Protein AF-A0A3D0M2D2-F1 (afdb_monomer)

Mean predicted aligned error: 9.54 Å

Radius of gyration: 19.25 Å; Cα contacts (8 Å, |Δi|>4): 37; chains: 1; bounding box: 57×28×57 Å

Foldseek 3Di:
DPDVVNVLLVVLVVVVVVLLVQCLVCLVVVVPVSNVVSLVVLVDVVNVVSDVDNSVVSNVVSVVVSVVVVVVPVVPDDPPDDDDD

Solvent-accessible surface area (backbone atoms only — not comparable to full-atom values): 5068 Å² total; per-residue (Å²): 130,84,54,69,64,59,54,52,50,54,49,32,50,50,53,54,54,48,53,53,54,52,42,55,53,21,60,76,71,64,37,62,69,60,38,52,54,51,52,51,46,42,70,31,72,68,38,57,73,54,36,94,66,60,34,68,60,50,51,56,52,53,56,52,49,56,52,56,65,49,58,72,61,66,75,77,66,73,79,78,77,84,85,80,134

Secondary structure (DSSP, 8-state):
---HHHHHHHHHHHHHHHHHHHHHHHHHHT-HHHHHHHHHHHTSHHHHHH-SS-HHHHHHHHHHHHHHHHHHHHTT---------

pLDDT: mean 83.22, std 17.11, range [43.22, 96.44]

Nearest PDB structures (foldseek):
  8gr7-assembly2_B  TM=3.165E-01  e=4.749E+00  Taiwanofungus camphoratus

Structure (mmCIF, N/CA/C/O backbone):
data_AF-A0A3D0M2D2-F1
#
_entry.id   AF-A0A3D0M2D2-F1
#
loop_
_atom_site.group_PDB
_atom_site.id
_atom_site.type_symbol
_atom_site.label_atom_id
_atom_site.label_alt_id
_atom_site.label_comp_id
_atom_site.label_asym_id
_atom_site.label_entity_id
_atom_site.label_seq_id
_atom_site.pdbx_PDB_ins_code
_atom_site.Cartn_x
_atom_site.Cartn_y
_atom_site.Cartn_z
_atom_site.occupancy
_atom_site.B_iso_or_equiv
_atom_site.auth_seq_id
_atom_site.auth_comp_id
_atom_site.auth_asym_id
_atom_site.auth_atom_id
_atom_site.pdbx_PDB_model_num
ATOM 1 N N . MET A 1 1 ? 21.447 -21.690 -14.635 1.00 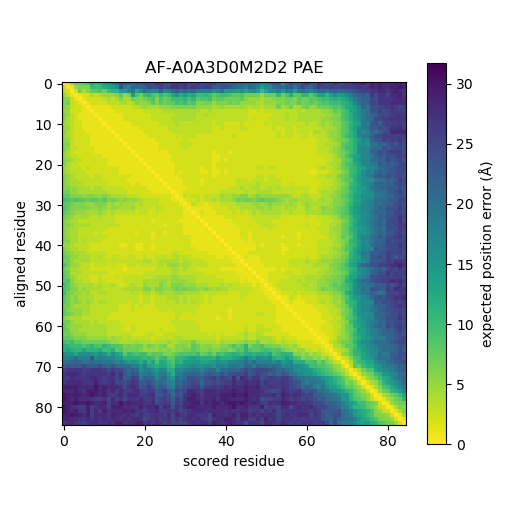60.59 1 MET A N 1
ATOM 2 C CA . MET A 1 1 ? 21.788 -20.263 -14.475 1.00 60.59 1 MET A CA 1
ATOM 3 C C . MET A 1 1 ? 20.486 -19.601 -14.078 1.00 60.59 1 MET A C 1
ATOM 5 O O . MET A 1 1 ? 19.517 -19.860 -14.771 1.00 60.59 1 MET A O 1
ATOM 9 N N . LYS A 1 2 ? 20.398 -18.941 -12.917 1.00 66.00 2 LYS A N 1
ATOM 10 C CA . LYS A 1 2 ? 19.162 -18.220 -12.588 1.00 66.00 2 LYS A CA 1
ATOM 11 C C . LYS A 1 2 ? 19.083 -17.021 -13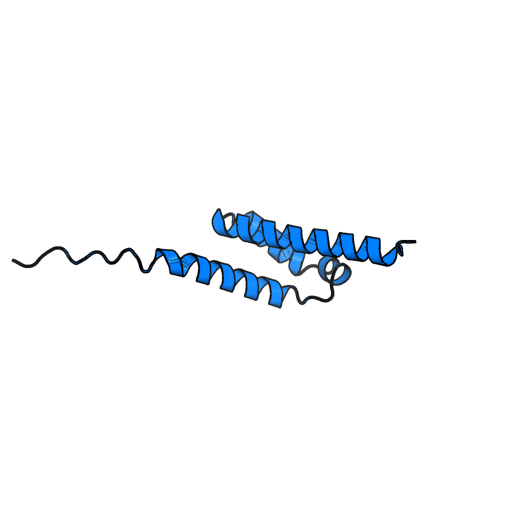.512 1.00 66.00 2 LYS A C 1
ATOM 13 O O . LYS A 1 2 ? 20.046 -16.255 -13.571 1.00 66.00 2 LYS A O 1
ATOM 18 N N . ASP A 1 3 ? 17.988 -16.917 -14.245 1.00 84.12 3 ASP A N 1
ATOM 19 C CA . ASP A 1 3 ? 17.767 -15.797 -15.141 1.00 84.12 3 ASP A CA 1
ATOM 20 C C . ASP A 1 3 ? 17.658 -14.519 -14.304 1.00 84.12 3 ASP A C 1
ATOM 22 O O . ASP A 1 3 ? 17.128 -14.516 -13.187 1.00 84.12 3 ASP A O 1
ATOM 26 N N . ILE A 1 4 ? 18.240 -13.429 -14.802 1.00 86.81 4 ILE A N 1
ATOM 27 C CA . ILE A 1 4 ? 18.279 -12.161 -14.065 1.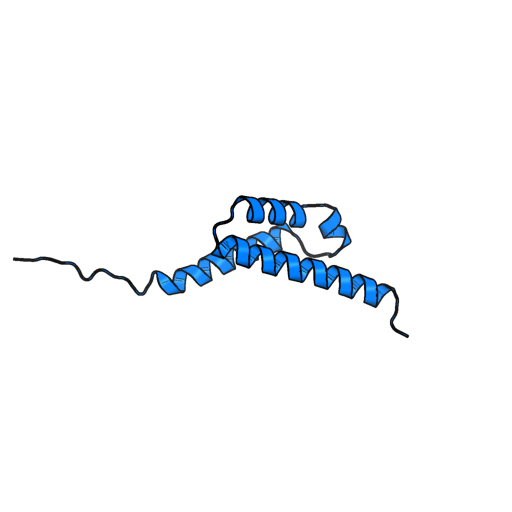00 86.81 4 ILE A CA 1
ATOM 28 C C . ILE A 1 4 ? 16.858 -11.641 -13.792 1.00 86.81 4 ILE A C 1
ATOM 30 O O . ILE A 1 4 ? 16.600 -11.064 -12.736 1.00 86.81 4 ILE A O 1
ATOM 34 N N . ASP A 1 5 ? 15.926 -11.963 -14.689 1.00 86.06 5 ASP A N 1
ATOM 35 C CA . ASP A 1 5 ? 14.502 -11.666 -14.574 1.00 86.06 5 ASP A CA 1
ATOM 36 C C . ASP A 1 5 ? 13.870 -12.379 -13.370 1.00 86.06 5 ASP A C 1
ATOM 38 O O . ASP A 1 5 ? 13.163 -11.744 -12.590 1.00 86.06 5 ASP A O 1
ATOM 42 N N . GLU A 1 6 ? 14.226 -13.646 -13.115 1.00 88.69 6 GLU A N 1
ATOM 43 C CA . GLU A 1 6 ? 13.782 -14.386 -11.922 1.00 88.69 6 GLU A CA 1
ATOM 44 C C . GLU A 1 6 ? 14.277 -13.700 -10.636 1.00 88.69 6 GLU A C 1
ATOM 46 O O . GLU A 1 6 ? 13.599 -13.683 -9.608 1.00 88.69 6 GLU A O 1
ATOM 51 N N . CYS A 1 7 ? 15.477 -13.112 -10.660 1.00 90.88 7 CYS A N 1
ATOM 52 C CA . CYS A 1 7 ? 16.025 -12.405 -9.502 1.00 90.88 7 CYS A CA 1
ATOM 53 C C . CYS A 1 7 ? 15.263 -11.102 -9.222 1.00 90.88 7 CYS A C 1
ATOM 55 O O . CYS A 1 7 ? 14.962 -10.811 -8.059 1.00 90.88 7 CYS A O 1
ATOM 57 N N . TYR A 1 8 ? 14.923 -10.341 -10.266 1.00 92.12 8 TYR A N 1
ATOM 58 C CA . TYR A 1 8 ? 14.125 -9.123 -10.135 1.00 92.12 8 TYR A CA 1
ATOM 59 C C . TYR A 1 8 ? 12.685 -9.418 -9.718 1.00 92.12 8 TYR A C 1
ATOM 61 O O . TYR A 1 8 ? 12.170 -8.747 -8.824 1.00 92.12 8 TYR A O 1
ATOM 69 N N . GLU A 1 9 ? 12.070 -10.457 -10.278 1.00 91.88 9 GLU A N 1
ATOM 70 C CA . GLU A 1 9 ? 10.728 -10.897 -9.897 1.00 91.88 9 GLU A CA 1
ATOM 71 C C . GLU A 1 9 ? 10.684 -11.316 -8.420 1.00 91.88 9 GLU A C 1
ATOM 73 O O . GLU A 1 9 ? 9.833 -10.860 -7.652 1.00 91.88 9 GLU A O 1
ATOM 78 N N . ASN A 1 10 ? 11.656 -12.117 -7.972 1.00 93.81 10 ASN A N 1
ATOM 79 C CA . ASN A 1 10 ? 11.767 -12.518 -6.569 1.00 93.81 10 ASN A CA 1
ATOM 80 C C . ASN A 1 10 ? 11.928 -11.313 -5.633 1.00 93.81 10 ASN A C 1
ATOM 82 O O . ASN A 1 10 ? 11.328 -11.277 -4.554 1.00 93.81 10 ASN A O 1
ATOM 86 N N . LEU A 1 11 ? 12.719 -10.316 -6.036 1.00 94.00 11 LEU A N 1
ATOM 87 C CA . LEU A 1 11 ? 12.895 -9.088 -5.268 1.00 94.00 11 LEU A CA 1
ATOM 88 C C . LEU A 1 11 ? 11.598 -8.274 -5.201 1.00 94.00 11 LEU A C 1
ATOM 90 O O . LEU A 1 11 ? 11.202 -7.848 -4.113 1.00 94.00 11 LEU A O 1
ATOM 94 N N . ALA A 1 12 ? 10.921 -8.084 -6.332 1.00 94.00 12 ALA A N 1
ATOM 95 C CA . ALA A 1 12 ? 9.656 -7.363 -6.399 1.00 94.00 12 ALA A CA 1
ATOM 96 C C . ALA A 1 12 ? 8.595 -8.030 -5.511 1.00 94.00 12 ALA A C 1
ATOM 98 O O . ALA A 1 12 ? 8.006 -7.383 -4.639 1.00 94.00 12 ALA A O 1
ATOM 99 N N . ASN A 1 13 ? 8.462 -9.353 -5.617 1.00 93.50 13 ASN A N 1
ATOM 100 C CA . ASN A 1 13 ? 7.593 -10.156 -4.764 1.00 93.50 13 ASN A CA 1
ATOM 101 C C . ASN 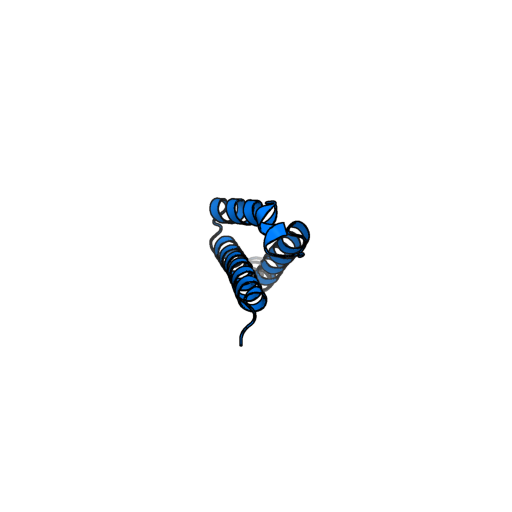A 1 13 ? 7.942 -9.998 -3.277 1.00 93.50 13 ASN A C 1
ATOM 103 O O . ASN A 1 13 ? 7.052 -9.809 -2.443 1.00 93.50 13 ASN A O 1
ATOM 107 N N . ALA A 1 14 ? 9.230 -10.013 -2.918 1.00 96.31 14 ALA A N 1
ATOM 108 C CA . ALA A 1 14 ? 9.666 -9.826 -1.537 1.00 96.31 14 ALA A CA 1
ATOM 109 C C . ALA A 1 14 ? 9.281 -8.444 -0.978 1.00 96.31 14 ALA A C 1
ATOM 111 O O . ALA A 1 14 ? 8.826 -8.351 0.170 1.00 96.31 14 ALA A O 1
ATOM 112 N N . ILE A 1 15 ? 9.407 -7.383 -1.783 1.00 95.31 15 ILE A N 1
ATOM 113 C CA . ILE A 1 15 ? 9.001 -6.019 -1.412 1.00 95.31 15 ILE A CA 1
ATOM 114 C C . ILE A 1 15 ? 7.490 -5.968 -1.158 1.00 95.31 15 ILE A C 1
ATOM 116 O O . ILE A 1 15 ? 7.057 -5.483 -0.107 1.00 95.31 15 ILE A O 1
ATOM 120 N N . VAL A 1 16 ? 6.684 -6.520 -2.071 1.00 94.19 16 VAL A N 1
ATOM 121 C CA . VAL A 1 16 ? 5.217 -6.545 -1.951 1.00 94.19 16 VAL A CA 1
ATOM 122 C C . VAL A 1 16 ? 4.781 -7.328 -0.710 1.00 94.19 16 VAL A C 1
ATOM 124 O O . VAL A 1 16 ? 4.006 -6.825 0.110 1.00 94.19 16 VAL A O 1
ATOM 127 N N . VAL A 1 17 ? 5.332 -8.529 -0.500 1.00 95.31 17 VAL A N 1
ATOM 128 C CA . VAL A 1 17 ? 5.046 -9.359 0.682 1.00 95.31 17 VAL A CA 1
ATOM 129 C C . VAL A 1 17 ? 5.412 -8.626 1.971 1.00 95.31 17 VAL A C 1
ATOM 131 O O . VAL A 1 17 ? 4.679 -8.711 2.965 1.00 95.31 17 VAL A O 1
ATOM 134 N N . ARG A 1 18 ? 6.528 -7.888 1.985 1.00 96.44 18 ARG A N 1
ATOM 135 C CA . ARG A 1 18 ? 6.925 -7.109 3.159 1.00 96.44 18 ARG A CA 1
ATOM 136 C C . ARG A 1 18 ? 5.951 -5.966 3.440 1.00 96.44 18 ARG A C 1
ATOM 138 O O . ARG A 1 18 ? 5.531 -5.825 4.588 1.00 96.44 18 ARG A O 1
ATOM 145 N N . ALA A 1 19 ? 5.542 -5.214 2.421 1.00 95.88 19 ALA A N 1
ATOM 146 C CA . ALA A 1 19 ? 4.577 -4.124 2.565 1.00 95.88 19 ALA A CA 1
ATOM 147 C C . ALA A 1 19 ? 3.232 -4.612 3.135 1.00 95.88 19 ALA A C 1
ATOM 149 O O . ALA A 1 19 ? 2.662 -3.979 4.025 1.00 95.88 19 ALA A O 1
ATOM 150 N N . VAL A 1 20 ? 2.759 -5.784 2.698 1.00 95.19 20 VAL A N 1
ATOM 151 C CA . VAL A 1 20 ? 1.543 -6.419 3.235 1.00 95.19 20 VAL A CA 1
ATOM 152 C C . VAL A 1 20 ? 1.690 -6.776 4.719 1.00 95.19 20 VAL A C 1
ATOM 154 O O . VAL A 1 20 ? 0.786 -6.512 5.518 1.00 95.19 20 VAL A O 1
ATOM 157 N N . LYS A 1 21 ? 2.829 -7.352 5.122 1.00 94.69 21 LYS A N 1
ATOM 158 C CA . LYS A 1 21 ? 3.102 -7.669 6.537 1.00 94.69 21 LYS A CA 1
ATOM 159 C C . LYS A 1 21 ? 3.117 -6.407 7.400 1.00 94.69 21 LYS A C 1
ATOM 161 O O . LYS A 1 21 ? 2.494 -6.391 8.464 1.00 94.69 21 LYS A O 1
ATOM 166 N N . ASP A 1 22 ? 3.766 -5.352 6.918 1.00 94.88 22 ASP A N 1
ATOM 167 C CA . ASP A 1 22 ? 3.832 -4.070 7.614 1.00 94.88 22 ASP A CA 1
ATOM 168 C C . ASP A 1 22 ? 2.441 -3.410 7.710 1.00 94.88 22 ASP A C 1
ATOM 170 O O . ASP A 1 22 ? 2.119 -2.825 8.745 1.00 94.88 22 ASP A O 1
ATOM 174 N N . TYR A 1 23 ? 1.572 -3.571 6.701 1.00 94.81 23 TYR A N 1
ATOM 175 C CA . TYR A 1 23 ? 0.185 -3.089 6.747 1.00 94.81 23 TYR A CA 1
ATOM 176 C C . TYR A 1 23 ? -0.618 -3.758 7.864 1.00 94.81 23 TYR A C 1
ATOM 178 O O . TYR A 1 23 ? -1.267 -3.085 8.666 1.00 94.81 23 TYR A O 1
ATOM 186 N N . ARG A 1 24 ? -0.538 -5.092 7.954 1.00 92.25 24 ARG A N 1
ATOM 187 C CA . ARG A 1 24 ? -1.210 -5.871 9.005 1.00 92.25 24 ARG A CA 1
ATOM 188 C C . ARG A 1 24 ? -0.719 -5.473 10.397 1.00 92.25 24 ARG A C 1
ATOM 190 O O . ARG A 1 24 ? -1.525 -5.292 11.306 1.00 92.25 24 ARG A O 1
ATOM 197 N N . ALA A 1 25 ? 0.591 -5.291 10.570 1.00 92.44 25 ALA A N 1
ATOM 198 C CA . ALA A 1 25 ? 1.164 -4.831 11.835 1.00 92.44 25 ALA A CA 1
ATOM 199 C C . ALA A 1 25 ? 0.699 -3.408 12.201 1.00 92.44 25 ALA A C 1
ATOM 201 O O . ALA A 1 25 ? 0.331 -3.146 13.349 1.00 92.44 25 ALA A O 1
ATOM 202 N N . ALA A 1 26 ? 0.647 -2.500 11.223 1.00 93.56 26 ALA A N 1
ATOM 203 C CA . ALA A 1 26 ? 0.163 -1.139 11.424 1.00 93.56 26 ALA A CA 1
ATOM 204 C C . ALA A 1 26 ? -1.327 -1.101 11.805 1.00 93.56 26 ALA A C 1
ATOM 206 O O . ALA A 1 26 ? -1.714 -0.342 12.689 1.00 93.56 26 ALA A O 1
ATOM 207 N N . LYS A 1 27 ? -2.152 -1.968 11.202 1.00 90.00 27 LYS A N 1
ATOM 208 C CA . LYS A 1 27 ? -3.568 -2.138 11.566 1.00 90.00 27 LYS A CA 1
ATOM 209 C C . LYS A 1 27 ? -3.751 -2.629 12.998 1.00 90.00 27 LYS A C 1
ATOM 211 O O . LYS A 1 27 ? -4.557 -2.052 13.718 1.00 90.00 27 LYS A O 1
ATOM 216 N N . ARG A 1 28 ? -2.973 -3.624 13.436 1.00 88.19 28 ARG A N 1
ATOM 217 C CA . ARG A 1 28 ? -3.031 -4.138 14.820 1.00 88.19 28 ARG A CA 1
ATOM 218 C C . ARG A 1 28 ? -2.614 -3.103 15.862 1.00 88.19 28 ARG A C 1
ATOM 220 O O . ARG A 1 28 ? -3.163 -3.082 16.953 1.00 88.19 28 ARG A O 1
ATOM 227 N N . THR A 1 29 ? -1.647 -2.255 15.524 1.00 89.69 29 THR A N 1
ATOM 228 C CA . THR A 1 29 ? -1.133 -1.206 16.421 1.00 89.69 29 THR A CA 1
ATOM 229 C C . THR A 1 29 ? -1.915 0.107 16.334 1.00 89.69 29 THR A C 1
ATOM 231 O O . THR A 1 29 ? -1.627 1.030 17.088 1.00 89.69 29 THR A O 1
ATOM 234 N N . GLY A 1 30 ? -2.883 0.222 15.416 1.00 89.81 30 GLY A N 1
ATOM 235 C CA . GLY A 1 30 ? -3.634 1.460 15.188 1.00 89.81 30 GLY A CA 1
ATOM 236 C C . GLY A 1 30 ? -2.790 2.606 14.614 1.00 89.81 30 GLY A C 1
ATOM 237 O O . GLY A 1 30 ? -3.181 3.767 14.716 1.00 89.81 30 GLY A O 1
ATOM 238 N N . ASN A 1 31 ? -1.633 2.315 14.007 1.00 93.12 31 ASN A N 1
ATOM 239 C CA . ASN A 1 31 ? -0.734 3.336 13.471 1.00 93.12 31 ASN A CA 1
ATOM 240 C C . ASN A 1 31 ? -1.252 3.880 12.128 1.00 93.12 31 ASN A C 1
ATOM 242 O O . ASN A 1 31 ? -0.850 3.436 11.048 1.00 93.12 31 ASN A O 1
ATOM 246 N N . SER A 1 32 ? -2.154 4.860 12.205 1.00 91.44 32 SER A N 1
ATOM 247 C CA . SER A 1 32 ? -2.801 5.502 11.054 1.00 91.44 32 SER A CA 1
ATOM 248 C C . SER A 1 32 ? -1.808 6.102 10.052 1.00 91.44 32 SER A C 1
ATOM 250 O O . SER A 1 32 ? -2.006 5.962 8.845 1.00 91.44 32 SER A O 1
ATOM 252 N N . GLY A 1 33 ? -0.706 6.695 10.525 1.00 94.12 33 GLY A N 1
ATOM 253 C CA . GLY A 1 33 ? 0.339 7.259 9.665 1.00 94.12 33 GLY A CA 1
ATOM 254 C C . GLY A 1 33 ? 1.040 6.193 8.821 1.00 94.12 33 GLY A C 1
ATOM 255 O O . GLY A 1 33 ? 1.179 6.342 7.607 1.00 94.12 33 GLY A O 1
ATOM 256 N N . LYS A 1 34 ? 1.418 5.066 9.437 1.00 93.88 34 LYS A N 1
ATOM 257 C CA . LYS A 1 34 ? 2.035 3.932 8.730 1.00 93.88 34 LYS A CA 1
ATOM 258 C C . LYS A 1 34 ? 1.053 3.297 7.736 1.00 93.88 34 LYS A C 1
ATOM 260 O O . LYS A 1 34 ? 1.444 3.003 6.609 1.00 93.88 34 LYS A O 1
ATOM 265 N N . ILE A 1 35 ? -0.220 3.151 8.118 1.00 94.19 35 ILE A N 1
ATOM 266 C CA . ILE A 1 35 ? -1.293 2.668 7.230 1.00 94.19 35 ILE A CA 1
ATOM 267 C C . ILE A 1 35 ? -1.413 3.569 5.995 1.00 94.19 35 ILE A C 1
ATOM 269 O O . ILE A 1 35 ? -1.419 3.065 4.873 1.00 94.19 35 ILE A O 1
ATOM 273 N N . ALA A 1 36 ? -1.483 4.890 6.179 1.00 95.00 36 ALA A N 1
ATOM 274 C CA . ALA A 1 36 ? -1.618 5.845 5.080 1.00 95.00 36 ALA A CA 1
ATOM 275 C C . ALA A 1 36 ? -0.422 5.793 4.117 1.00 95.00 36 ALA A C 1
ATOM 277 O O . ALA A 1 36 ? -0.615 5.731 2.902 1.00 95.00 36 ALA A O 1
ATOM 278 N N . SER A 1 37 ? 0.802 5.736 4.650 1.00 95.69 37 SER A N 1
ATOM 279 C CA . SER A 1 37 ? 2.019 5.615 3.840 1.00 95.69 37 SER A CA 1
ATOM 280 C C . SER A 1 37 ? 2.042 4.332 3.008 1.00 95.69 37 SER A C 1
ATOM 282 O O . SER A 1 37 ? 2.383 4.375 1.828 1.00 95.69 37 SER A O 1
ATOM 284 N N . ILE A 1 38 ? 1.621 3.199 3.579 1.00 95.50 38 ILE A N 1
ATOM 285 C CA . ILE A 1 38 ? 1.578 1.922 2.852 1.00 95.50 38 ILE A CA 1
ATOM 286 C C . ILE A 1 38 ? 0.463 1.918 1.793 1.00 95.50 38 ILE A C 1
ATOM 288 O O . ILE A 1 38 ? 0.675 1.436 0.684 1.00 95.50 38 ILE A O 1
ATOM 292 N N . ARG A 1 39 ? -0.702 2.522 2.067 1.00 95.69 39 ARG A N 1
ATOM 293 C CA . ARG A 1 39 ? -1.756 2.697 1.045 1.00 95.69 39 ARG A CA 1
ATOM 294 C C . ARG A 1 39 ? -1.285 3.573 -0.110 1.00 95.69 39 ARG A C 1
ATOM 296 O O . ARG A 1 39 ? -1.608 3.286 -1.256 1.00 95.69 39 ARG A O 1
ATOM 303 N N . ARG A 1 40 ? -0.521 4.630 0.180 1.00 96.44 40 ARG A N 1
ATOM 304 C CA . ARG A 1 40 ? 0.086 5.476 -0.855 1.00 96.44 40 ARG A CA 1
ATOM 305 C C . ARG A 1 40 ? 1.081 4.686 -1.702 1.00 96.44 40 ARG A C 1
ATOM 307 O O . ARG A 1 40 ? 1.081 4.865 -2.911 1.00 96.44 40 ARG A O 1
ATOM 314 N N . PHE A 1 41 ? 1.871 3.804 -1.088 1.00 95.94 41 PHE A N 1
ATOM 315 C CA . PHE A 1 41 ? 2.751 2.891 -1.818 1.00 95.94 41 PHE A CA 1
ATOM 316 C C . PHE A 1 41 ? 1.958 1.983 -2.767 1.00 95.94 41 PHE A C 1
ATOM 318 O O . PHE A 1 41 ? 2.248 1.982 -3.957 1.00 95.94 41 PHE A O 1
ATOM 325 N N . PHE A 1 42 ? 0.907 1.304 -2.298 1.00 95.50 42 PHE A N 1
ATOM 326 C CA . PHE A 1 42 ? 0.081 0.446 -3.162 1.00 95.50 42 PHE A CA 1
ATOM 327 C C . PHE A 1 42 ? -0.628 1.195 -4.303 1.00 95.50 42 PHE A C 1
ATOM 329 O O . PHE A 1 42 ? -0.957 0.590 -5.311 1.00 95.50 42 PHE A O 1
ATOM 336 N N . ARG A 1 43 ? -0.861 2.505 -4.165 1.00 95.50 43 ARG A N 1
ATOM 337 C CA . ARG A 1 43 ? -1.456 3.363 -5.208 1.00 95.50 43 ARG A CA 1
ATOM 338 C C . ARG A 1 43 ? -0.428 4.035 -6.117 1.00 95.50 43 ARG A C 1
ATOM 340 O O . ARG A 1 43 ? -0.809 4.834 -6.964 1.00 95.50 43 ARG A O 1
ATOM 347 N N . SER A 1 44 ? 0.861 3.821 -5.871 1.00 95.44 44 SER A N 1
ATOM 348 C CA . SER A 1 44 ? 1.922 4.494 -6.615 1.00 95.44 44 SER A CA 1
ATOM 349 C C . SER A 1 44 ? 2.234 3.763 -7.913 1.00 95.44 44 SER A C 1
ATOM 351 O O . SER A 1 44 ? 2.181 2.536 -7.957 1.00 95.44 44 SER A O 1
ATOM 353 N N . ASP A 1 45 ? 2.664 4.504 -8.933 1.00 93.62 45 ASP A N 1
ATOM 354 C CA . ASP A 1 45 ? 3.110 3.918 -10.203 1.00 93.62 45 ASP A CA 1
ATOM 355 C C . ASP A 1 45 ? 4.260 2.926 -10.002 1.00 93.62 45 ASP A C 1
ATOM 357 O O . ASP A 1 45 ? 4.359 1.922 -10.698 1.00 93.62 45 ASP A O 1
ATOM 361 N N . TRP A 1 46 ? 5.094 3.159 -8.986 1.00 92.38 46 TRP A N 1
ATOM 362 C CA . TRP A 1 46 ? 6.172 2.246 -8.628 1.00 92.38 46 TRP A CA 1
ATOM 363 C C . TRP A 1 46 ? 5.672 0.859 -8.207 1.00 92.38 46 TRP A C 1
ATOM 365 O O . TRP A 1 46 ? 6.326 -0.136 -8.495 1.00 92.38 46 TRP A O 1
ATOM 375 N N . PHE A 1 47 ? 4.504 0.759 -7.569 1.00 94.31 47 PHE A N 1
ATOM 376 C CA . PHE A 1 47 ? 3.910 -0.539 -7.248 1.00 94.31 47 PHE A CA 1
ATOM 377 C C . PHE A 1 47 ? 3.487 -1.294 -8.513 1.00 94.31 47 PHE A C 1
ATOM 379 O O . PHE A 1 47 ? 3.782 -2.480 -8.617 1.00 94.31 47 PHE A O 1
ATOM 386 N N . ASN A 1 48 ? 2.918 -0.592 -9.497 1.00 92.31 48 ASN A N 1
ATOM 387 C CA . ASN A 1 48 ? 2.537 -1.175 -10.789 1.00 92.31 48 ASN A CA 1
ATOM 388 C C . ASN A 1 48 ? 3.753 -1.645 -11.607 1.00 92.31 48 ASN A C 1
ATOM 390 O O . ASN A 1 48 ? 3.634 -2.543 -12.428 1.00 92.31 48 ASN A O 1
ATOM 394 N N . VAL A 1 49 ? 4.933 -1.055 -11.383 1.00 92.56 49 VAL A N 1
ATOM 395 C CA . VAL A 1 49 ? 6.192 -1.530 -11.990 1.00 92.56 49 VAL A CA 1
ATOM 396 C C . VAL A 1 49 ? 6.679 -2.824 -11.334 1.00 92.56 49 VAL A C 1
ATOM 398 O O . VAL A 1 49 ? 7.302 -3.653 -11.989 1.00 92.56 49 VAL A O 1
ATOM 401 N N . LEU A 1 50 ? 6.422 -3.000 -10.036 1.00 91.06 50 LEU A N 1
ATOM 402 C CA . LEU A 1 50 ? 6.847 -4.186 -9.291 1.00 91.06 50 LEU A CA 1
ATOM 403 C C . LEU A 1 50 ? 5.894 -5.372 -9.474 1.00 91.06 50 LEU A C 1
ATOM 405 O O . LEU A 1 50 ? 6.307 -6.515 -9.291 1.00 91.06 50 LEU A O 1
ATOM 409 N N . THR A 1 51 ? 4.614 -5.126 -9.747 1.00 91.50 51 THR A N 1
ATOM 410 C CA . THR A 1 51 ? 3.602 -6.180 -9.837 1.00 91.50 51 THR A CA 1
ATOM 411 C C . THR A 1 51 ? 2.379 -5.734 -10.635 1.00 91.50 51 THR A C 1
ATOM 413 O O . THR A 1 51 ? 1.952 -4.589 -10.533 1.00 91.50 51 THR A O 1
ATOM 416 N N . ASP A 1 52 ? 1.751 -6.676 -11.342 1.00 90.12 52 ASP A N 1
ATOM 417 C CA . ASP A 1 52 ? 0.486 -6.463 -12.066 1.00 90.12 52 ASP A CA 1
ATOM 418 C C . ASP A 1 52 ? -0.761 -6.515 -11.158 1.00 90.12 52 ASP A C 1
ATOM 420 O O . ASP A 1 52 ? -1.904 -6.513 -11.623 1.00 90.12 52 ASP A O 1
ATOM 424 N N . ILE A 1 53 ? -0.576 -6.621 -9.840 1.00 91.50 53 ILE A N 1
ATOM 425 C CA . ILE A 1 53 ? -1.681 -6.658 -8.880 1.00 91.50 53 ILE A CA 1
ATOM 426 C C . ILE A 1 53 ? -2.326 -5.272 -8.778 1.00 91.50 53 ILE A C 1
ATOM 428 O O . ILE A 1 53 ? -1.650 -4.278 -8.540 1.00 91.50 53 ILE A O 1
ATOM 432 N N . ASP A 1 54 ? -3.660 -5.213 -8.819 1.00 92.25 54 ASP A N 1
ATOM 433 C CA . ASP A 1 54 ? -4.395 -3.987 -8.494 1.00 92.25 54 ASP A CA 1
ATOM 434 C C . ASP A 1 54 ? -4.221 -3.623 -7.004 1.00 92.25 54 ASP A C 1
ATOM 436 O O . ASP A 1 54 ? -4.704 -4.309 -6.090 1.00 92.25 54 ASP A O 1
ATOM 440 N N . GLY A 1 55 ? -3.531 -2.507 -6.756 1.00 92.38 55 GLY A N 1
ATOM 441 C CA . GLY A 1 55 ? -3.274 -1.983 -5.419 1.00 92.38 55 GLY A CA 1
ATOM 442 C C . GLY A 1 55 ? -4.537 -1.614 -4.633 1.00 92.38 55 GLY A C 1
ATOM 443 O O . GLY A 1 55 ? -4.578 -1.817 -3.416 1.00 92.38 55 GLY A O 1
ATOM 444 N N . GLU A 1 56 ? -5.603 -1.139 -5.286 1.00 94.19 56 GLU A N 1
ATOM 445 C CA . GLU A 1 56 ? -6.885 -0.865 -4.618 1.00 94.19 56 GLU A CA 1
ATOM 446 C C . GLU A 1 56 ? -7.577 -2.155 -4.191 1.00 94.19 56 GLU A C 1
ATOM 448 O O . GLU A 1 56 ? -8.114 -2.247 -3.079 1.00 94.19 56 GLU A O 1
ATOM 453 N N . TYR A 1 57 ? -7.533 -3.177 -5.045 1.00 93.69 57 TYR A N 1
ATOM 454 C CA . TYR A 1 57 ? -8.037 -4.499 -4.695 1.00 93.69 57 TYR A CA 1
ATOM 455 C C . TYR A 1 57 ? -7.290 -5.081 -3.485 1.00 93.69 57 TYR A C 1
ATOM 457 O O . TYR A 1 57 ? -7.925 -5.577 -2.545 1.00 93.69 57 TYR A O 1
ATOM 465 N N . LEU A 1 58 ? -5.958 -4.953 -3.452 1.00 93.69 58 LEU A N 1
ATOM 466 C CA . L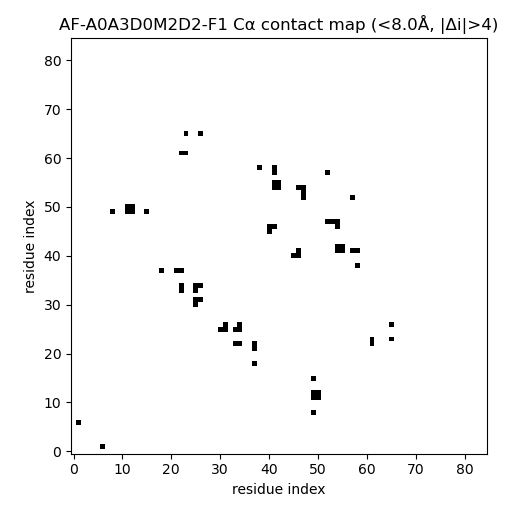EU A 1 58 ? -5.133 -5.412 -2.333 1.00 93.69 58 LEU A CA 1
ATOM 467 C C . LEU A 1 58 ? -5.498 -4.702 -1.021 1.00 93.69 58 LEU A C 1
ATOM 469 O O . LEU A 1 58 ? -5.709 -5.365 -0.004 1.00 93.69 58 LEU A O 1
ATOM 473 N N . ILE A 1 59 ? -5.651 -3.374 -1.043 1.00 94.12 59 ILE A N 1
ATOM 474 C CA . ILE A 1 59 ? -6.070 -2.590 0.130 1.00 94.12 59 ILE A CA 1
ATOM 475 C C . ILE A 1 59 ? -7.429 -3.070 0.653 1.00 94.12 59 ILE A C 1
ATOM 477 O O . ILE A 1 59 ? -7.565 -3.342 1.847 1.00 94.12 59 ILE A O 1
ATOM 481 N N . ARG A 1 60 ? -8.430 -3.218 -0.227 1.00 94.69 60 ARG A N 1
ATOM 482 C CA . ARG A 1 60 ? -9.780 -3.670 0.160 1.00 94.69 60 ARG A CA 1
ATOM 483 C C . ARG A 1 60 ? -9.757 -5.055 0.795 1.00 94.69 60 ARG A C 1
ATOM 485 O O . ARG A 1 60 ? -10.496 -5.308 1.745 1.00 94.69 60 ARG A O 1
ATOM 492 N N . LYS A 1 61 ? -8.924 -5.958 0.274 1.00 93.06 61 LYS A N 1
ATOM 493 C CA . 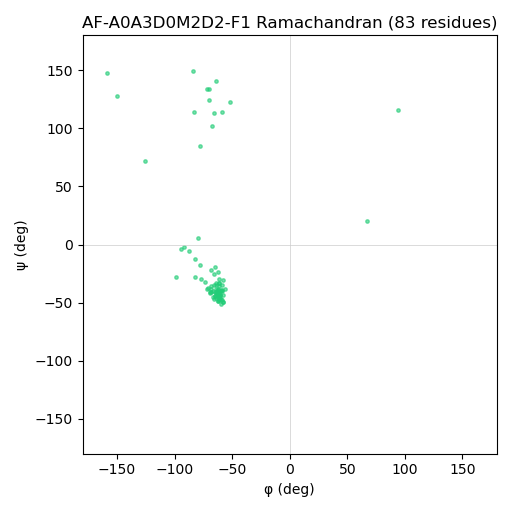LYS A 1 61 ? -8.759 -7.306 0.827 1.00 93.06 61 LYS A CA 1
ATOM 494 C C . LYS A 1 61 ? -8.151 -7.262 2.231 1.00 93.06 61 LYS A C 1
ATOM 496 O O . LYS A 1 61 ? -8.661 -7.936 3.121 1.00 93.06 61 LYS A O 1
ATOM 501 N N . LEU A 1 62 ? -7.121 -6.440 2.439 1.00 91.44 62 LEU A N 1
ATOM 502 C CA . LEU A 1 62 ? -6.462 -6.285 3.740 1.00 91.44 62 LEU A CA 1
ATOM 503 C C . LEU A 1 62 ? -7.355 -5.603 4.784 1.00 91.44 62 LEU A C 1
ATOM 505 O O . LEU A 1 62 ? -7.309 -5.965 5.958 1.00 91.44 62 LEU A O 1
ATOM 509 N N . ASP A 1 63 ? -8.177 -4.635 4.374 1.00 90.38 63 ASP A N 1
ATOM 510 C CA . ASP A 1 63 ? -9.148 -3.994 5.266 1.00 90.38 63 ASP A CA 1
ATOM 511 C C . ASP A 1 63 ? -10.210 -5.002 5.741 1.00 90.38 63 ASP A C 1
ATOM 513 O O . ASP A 1 63 ? -10.455 -5.107 6.943 1.00 90.38 63 ASP A O 1
ATOM 517 N N . LYS A 1 64 ? -10.747 -5.829 4.832 1.00 89.94 64 LYS A N 1
ATOM 518 C CA . LYS A 1 64 ? -11.678 -6.917 5.184 1.00 89.94 64 LYS A CA 1
ATOM 519 C C . LYS A 1 64 ? -11.045 -7.971 6.097 1.00 89.94 64 LYS A C 1
ATOM 521 O O . LYS A 1 64 ? -11.712 -8.485 6.989 1.00 89.94 64 LYS A O 1
ATOM 526 N N . GLU A 1 65 ? -9.776 -8.313 5.877 1.00 86.50 65 GLU A N 1
ATOM 527 C CA . GLU A 1 65 ? -9.037 -9.254 6.732 1.00 86.50 65 GLU A CA 1
ATOM 528 C C . GLU A 1 65 ? -8.970 -8.743 8.181 1.00 86.50 65 GLU A C 1
ATOM 530 O O . GLU A 1 65 ? -9.329 -9.469 9.104 1.00 86.50 65 GLU A O 1
ATOM 535 N N . ALA A 1 66 ? -8.622 -7.466 8.375 1.00 79.06 66 ALA A N 1
ATOM 536 C CA . ALA A 1 66 ? -8.551 -6.855 9.703 1.00 79.06 66 ALA A CA 1
ATOM 537 C C . ALA A 1 66 ? -9.916 -6.790 10.420 1.00 79.06 66 ALA A C 1
ATOM 539 O O . ALA A 1 66 ? -9.980 -6.907 11.644 1.00 79.06 66 ALA A O 1
ATOM 540 N N . GLU A 1 67 ? -11.014 -6.617 9.680 1.00 75.88 67 GLU A N 1
ATOM 541 C CA . GLU A 1 67 ? -12.370 -6.661 10.243 1.00 75.88 67 GLU A CA 1
ATOM 542 C C . GLU A 1 67 ? -12.762 -8.066 10.715 1.00 75.88 67 GLU A C 1
ATOM 544 O O . GLU A 1 67 ? -13.408 -8.212 11.755 1.00 75.88 67 GLU A O 1
ATOM 549 N N . ASN A 1 68 ? -12.369 -9.105 9.975 1.00 69.56 68 ASN A N 1
ATOM 550 C CA . ASN A 1 68 ? -12.652 -10.492 10.343 1.00 69.56 68 ASN A CA 1
ATOM 551 C C . ASN A 1 68 ? -11.811 -10.950 11.543 1.00 69.56 68 ASN A C 1
ATOM 553 O O . ASN A 1 68 ? -12.355 -11.605 12.431 1.00 69.56 68 ASN A O 1
ATOM 557 N N . ASP A 1 69 ? -10.544 -10.530 11.629 1.00 61.97 69 ASP A N 1
ATOM 558 C CA . ASP A 1 69 ? -9.693 -10.755 12.807 1.00 61.97 69 ASP A CA 1
ATOM 559 C C . ASP A 1 69 ? -10.303 -10.126 14.077 1.00 61.97 69 ASP A C 1
ATOM 561 O O . ASP A 1 69 ? -10.217 -10.693 15.167 1.00 61.97 69 ASP A O 1
ATOM 565 N N . ASN A 1 70 ? -10.977 -8.975 13.950 1.00 55.78 70 ASN A N 1
ATOM 566 C CA . ASN A 1 70 ? -11.613 -8.297 15.081 1.00 55.78 70 ASN A CA 1
ATOM 567 C C . ASN A 1 70 ? -12.938 -8.958 15.517 1.00 55.78 70 ASN A C 1
ATOM 569 O O . ASN A 1 70 ? -13.273 -8.954 16.698 1.00 55.78 70 ASN A O 1
ATOM 573 N N . LYS A 1 71 ? -13.694 -9.594 14.608 1.00 52.34 71 LYS A N 1
ATOM 574 C CA . LYS A 1 71 ? -14.962 -10.284 14.947 1.00 52.34 71 LYS A CA 1
ATOM 575 C C . LYS A 1 71 ? -14.783 -11.490 15.883 1.00 52.34 71 LYS A C 1
ATOM 577 O O . LYS A 1 71 ? -15.738 -11.880 16.5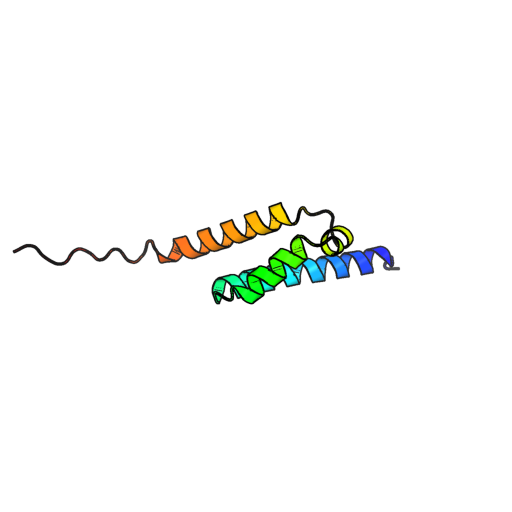56 1.00 52.34 71 LYS A O 1
ATOM 582 N N . GLY A 1 72 ? -13.569 -12.037 15.987 1.00 47.62 72 GLY A N 1
ATOM 583 C CA . GLY A 1 72 ? -13.237 -13.104 16.936 1.00 47.62 72 GLY A CA 1
ATOM 584 C C . GLY A 1 72 ? -13.254 -12.677 18.411 1.00 47.62 72 GLY A C 1
ATOM 585 O O . GLY A 1 72 ? -13.443 -13.526 19.277 1.00 47.62 72 GLY A O 1
ATOM 586 N N . THR A 1 73 ? -13.109 -11.382 18.724 1.00 47.81 73 THR A N 1
ATOM 587 C CA . THR A 1 73 ? -13.048 -10.885 20.116 1.00 47.81 73 THR A CA 1
ATOM 588 C C . THR A 1 73 ? -14.380 -10.319 20.616 1.00 47.81 73 THR A C 1
ATOM 590 O O . TH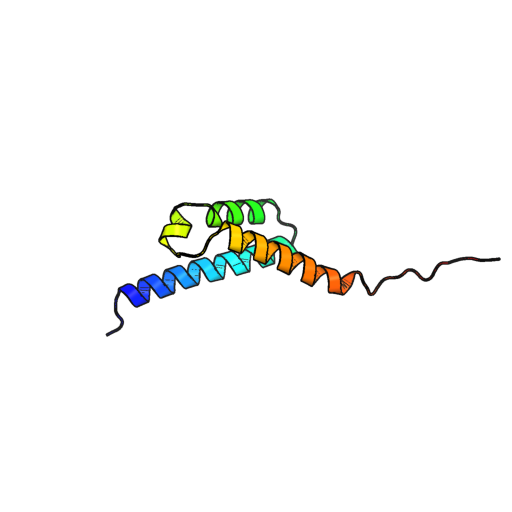R A 1 73 ? -14.678 -10.409 21.806 1.00 47.81 73 THR A O 1
ATOM 593 N N . VAL A 1 74 ? -15.229 -9.792 19.723 1.00 53.16 74 VAL A N 1
ATOM 594 C CA . VAL A 1 74 ? -16.480 -9.107 20.113 1.00 53.16 74 VAL A CA 1
ATOM 595 C C . VAL A 1 74 ? -17.613 -10.075 20.487 1.00 53.16 74 VAL A C 1
ATOM 597 O O . VAL A 1 74 ? -18.555 -9.685 21.171 1.00 53.16 74 VAL A O 1
ATOM 600 N N . THR A 1 75 ? -17.521 -11.355 20.111 1.00 49.22 75 THR A N 1
ATOM 601 C CA . THR A 1 75 ? -18.565 -12.354 20.428 1.00 49.22 75 THR A CA 1
ATOM 602 C C . THR A 1 75 ? -18.432 -12.934 21.850 1.00 49.22 75 THR A C 1
ATOM 604 O O . THR A 1 75 ? -19.364 -13.554 22.352 1.00 49.22 75 THR A O 1
ATOM 607 N N . ALA A 1 76 ? -17.307 -12.707 22.544 1.00 50.28 76 ALA A N 1
ATOM 608 C CA . ALA A 1 76 ? -17.035 -13.301 23.861 1.00 50.28 76 ALA A CA 1
ATOM 609 C C . ALA A 1 76 ? -17.417 -12.419 25.067 1.00 50.28 76 ALA A C 1
ATOM 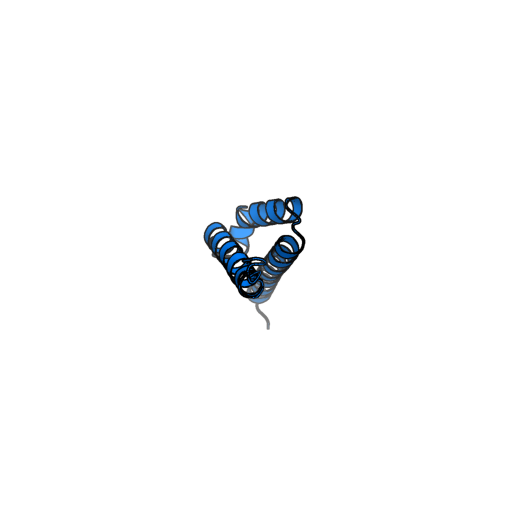611 O O . ALA A 1 76 ? -17.308 -12.868 26.206 1.00 50.28 76 ALA A O 1
ATOM 612 N N . ILE A 1 77 ? -17.887 -11.185 24.856 1.00 59.78 77 ILE A N 1
ATOM 613 C CA . ILE A 1 77 ? -18.246 -10.273 25.953 1.00 59.78 77 ILE A CA 1
ATOM 614 C C . ILE A 1 77 ? -19.685 -9.795 25.769 1.00 59.78 77 ILE A C 1
ATOM 616 O O . ILE A 1 77 ? -19.945 -8.644 25.437 1.00 59.78 77 ILE A O 1
ATOM 620 N N . SER A 1 78 ? -20.645 -10.691 25.995 1.00 49.09 78 SER A N 1
ATOM 621 C CA . SER A 1 78 ? -21.993 -10.258 26.369 1.00 49.09 78 SER A CA 1
ATOM 622 C C . SER A 1 78 ? -22.002 -9.997 27.878 1.00 49.09 78 SER A C 1
ATOM 624 O O . SER A 1 78 ? -21.854 -10.950 28.648 1.00 49.09 78 SER A O 1
ATOM 626 N N . PRO A 1 79 ? -22.184 -8.749 28.348 1.00 49.31 79 PRO A N 1
ATOM 627 C CA . PRO A 1 79 ? -22.458 -8.491 29.751 1.00 49.31 79 PRO A CA 1
ATOM 628 C C . PRO A 1 79 ? -23.842 -9.073 30.043 1.00 49.31 79 PRO A C 1
ATOM 630 O O . PRO A 1 79 ? -24.862 -8.496 29.659 1.00 49.31 79 PRO A O 1
ATOM 633 N N . LYS A 1 80 ? -23.895 -10.249 30.683 1.00 52.38 80 LYS A N 1
ATOM 634 C CA . LYS A 1 80 ? -25.155 -10.805 31.184 1.00 52.38 80 LYS A CA 1
ATOM 635 C C . LYS A 1 80 ? -25.729 -9.778 32.153 1.00 52.38 80 LYS A C 1
ATOM 637 O O . LYS A 1 80 ? -25.095 -9.430 33.149 1.00 52.38 80 LYS A O 1
ATOM 642 N N . GLN A 1 81 ? -26.867 -9.219 31.760 1.00 56.06 81 GLN A N 1
ATOM 643 C CA . GLN A 1 81 ? -27.452 -8.035 32.357 1.00 56.06 81 GLN A CA 1
ATOM 644 C C . GLN A 1 81 ? -27.576 -8.186 33.871 1.00 56.06 81 GLN A C 1
ATOM 646 O O . GLN A 1 81 ? -28.199 -9.115 34.383 1.00 56.06 81 GLN A O 1
ATOM 651 N N . ARG A 1 82 ? -26.949 -7.246 34.575 1.00 51.94 82 ARG A N 1
ATOM 652 C CA . ARG A 1 82 ? -27.177 -7.005 35.990 1.00 51.94 82 ARG A CA 1
ATOM 653 C C . ARG A 1 82 ? -28.580 -6.402 36.132 1.00 51.94 82 ARG A C 1
ATOM 655 O O . ARG A 1 82 ? -28.894 -5.449 35.422 1.00 51.94 82 ARG A O 1
ATOM 662 N N . ASN A 1 83 ? -29.336 -6.931 37.094 1.00 43.22 83 ASN A N 1
ATOM 663 C CA . ASN A 1 83 ? -30.600 -6.443 37.666 1.00 43.22 83 ASN A CA 1
ATOM 664 C C . ASN A 1 83 ? -31.898 -6.998 37.065 1.00 43.22 83 ASN A C 1
ATOM 666 O O . ASN A 1 83 ? -32.310 -6.616 35.973 1.00 43.22 83 ASN A O 1
ATOM 670 N N . ARG A 1 84 ? -32.639 -7.729 37.903 1.00 44.72 84 ARG A N 1
ATOM 671 C CA . ARG A 1 84 ? -34.000 -7.338 38.287 1.00 44.72 84 ARG A CA 1
ATOM 672 C C . ARG A 1 84 ? -34.296 -7.843 39.704 1.00 44.72 84 ARG A C 1
ATOM 674 O O . ARG A 1 84 ? -34.035 -9.008 39.970 1.00 44.72 84 ARG A O 1
ATOM 681 N N . ALA A 1 85 ? -34.740 -6.877 40.514 1.00 49.81 85 ALA A N 1
ATOM 682 C CA . ALA A 1 85 ? -35.501 -6.901 41.769 1.00 49.81 85 ALA A CA 1
ATOM 683 C C . ALA A 1 85 ? -35.494 -8.178 42.618 1.00 49.81 85 ALA A C 1
ATOM 685 O O . ALA A 1 85 ? -35.993 -9.216 42.134 1.00 49.81 85 ALA A O 1
#

Sequence (85 aa):
MKDIDECYENLANAIVVRAVKDYRAAKRTGNSGKIASIRRFFRSDWFNVLTDIDGEYLIRKLDKEAENDNKGTVTAISPKQRNRA